Protein AF-A0A090X6S9-F1 (afdb_monomer_lite)

Sequence (145 aa):
MGRFSGSSILGMQGYHILNLGNFFIAGSLLASLKFEKYKSKSLLFILILILILALYFDFYDVIKHLIFSMFIIVLGYTPIKGIKDFGKIGDLSYGIYIYSFFIQQLLMWFFKLNTINLAVYSLVISVVLAYLSWHLVEKRALRYK

Foldseek 3Di:
DPDQQQDDDPNDGSVVVVLVVLLVVLLVVCVVVVVLVVQDPVLLVVLVVVCVVCVVVVNCSVCVSNSVSSNCSSVVSDCDPPVNCVCVLDPLVVQLVVQLVVQLVVCCVPPVDDPVCSVVVSVVVSSVRSSCCGVPPVVVVVVVD

Secondary structure (DSSP, 8-state):
--SSSS-EETTEEHHHHHHHHHHHHHHHHHHHTTGGGG--HHHHHHHHHHHHHHHHTT-HHHHHHHHHHHHHHHHHTS--TTTTTGGGS--HHHHHHHHHHHHHHHHHHHH---HHHHHHHHHHHHHHHHHHHIIIIIHHHGGG-

Radius of gyration: 19.24 Å; chains: 1; bounding box: 51×39×41 Å

pLDDT: mean 90.42, std 10.41, range [49.34, 98.0]

Structure (mmCIF, N/CA/C/O backbone):
data_AF-A0A090X6S9-F1
#
_entry.id   AF-A0A090X6S9-F1
#
loop_
_atom_site.group_PDB
_atom_site.id
_atom_site.type_symbol
_atom_site.label_atom_id
_atom_site.label_alt_id
_atom_site.label_comp_id
_atom_site.label_asym_id
_atom_site.label_entity_id
_atom_site.label_seq_id
_atom_site.pdbx_PDB_ins_code
_atom_site.Cartn_x
_atom_site.Cartn_y
_atom_site.Cartn_z
_atom_site.occupancy
_atom_site.B_iso_or_equiv
_atom_site.auth_seq_id
_atom_site.auth_comp_id
_atom_site.auth_asym_id
_atom_site.auth_atom_id
_atom_site.pdbx_PDB_model_num
ATOM 1 N N . MET A 1 1 ? 28.816 -9.731 -4.810 1.00 49.34 1 MET A N 1
ATOM 2 C CA . MET A 1 1 ? 27.346 -9.924 -4.740 1.00 49.34 1 MET A CA 1
ATOM 3 C C . MET A 1 1 ? 26.879 -11.027 -5.719 1.00 49.34 1 MET A C 1
ATOM 5 O O . MET A 1 1 ? 25.968 -10.802 -6.495 1.00 49.34 1 MET A O 1
ATOM 9 N N . GLY A 1 2 ? 27.508 -12.220 -5.735 1.00 52.53 2 GLY A N 1
ATOM 10 C CA . GLY A 1 2 ? 27.442 -13.108 -6.921 1.00 52.53 2 GLY A CA 1
ATOM 11 C C . GLY A 1 2 ? 27.138 -14.602 -6.730 1.00 52.53 2 GLY A C 1
ATOM 12 O O . GLY A 1 2 ? 27.078 -15.299 -7.731 1.00 52.53 2 GLY A O 1
ATOM 13 N N . ARG A 1 3 ? 26.947 -15.135 -5.509 1.00 57.56 3 ARG A N 1
ATOM 14 C CA . ARG A 1 3 ? 26.804 -16.604 -5.321 1.00 57.56 3 ARG A CA 1
ATOM 15 C C . ARG A 1 3 ? 25.376 -17.133 -5.131 1.00 57.56 3 ARG A C 1
ATOM 17 O O . ARG A 1 3 ? 25.154 -18.297 -5.423 1.00 57.56 3 ARG A O 1
ATOM 24 N N . PHE A 1 4 ? 24.413 -16.302 -4.720 1.00 54.53 4 PHE A N 1
ATOM 25 C CA . PHE A 1 4 ? 23.021 -16.736 -4.465 1.00 54.53 4 PHE A CA 1
ATOM 26 C C . PHE A 1 4 ? 21.961 -16.026 -5.325 1.00 54.53 4 PHE A C 1
ATOM 28 O O . PHE A 1 4 ? 20.783 -16.357 -5.255 1.00 54.53 4 PHE A O 1
ATOM 35 N N . SER A 1 5 ? 22.355 -15.054 -6.156 1.00 54.97 5 SER A N 1
ATOM 36 C CA . SER A 1 5 ? 21.403 -14.308 -6.999 1.00 54.97 5 SER A CA 1
ATOM 37 C C . SER A 1 5 ? 20.815 -15.175 -8.124 1.00 54.97 5 SER A C 1
ATOM 39 O O . SER A 1 5 ? 19.645 -15.039 -8.466 1.00 54.97 5 SER A O 1
ATOM 41 N N . GLY A 1 6 ? 21.612 -16.110 -8.660 1.00 58.38 6 GLY A N 1
ATOM 42 C CA . GLY A 1 6 ? 21.223 -16.970 -9.783 1.00 58.38 6 GLY A CA 1
ATOM 43 C C . GLY A 1 6 ? 20.530 -18.284 -9.406 1.00 58.38 6 GLY A C 1
ATOM 44 O O . GLY A 1 6 ? 20.085 -18.998 -10.298 1.00 58.38 6 GLY A O 1
ATOM 45 N N . SER A 1 7 ? 20.428 -18.637 -8.120 1.00 68.44 7 SER A N 1
ATOM 46 C CA . SER A 1 7 ? 19.725 -19.858 -7.706 1.00 68.44 7 SER A CA 1
ATOM 47 C C . SER A 1 7 ? 18.214 -19.629 -7.722 1.00 68.44 7 SER A C 1
ATOM 49 O O . SER A 1 7 ? 17.724 -18.747 -7.013 1.00 68.44 7 SER A O 1
ATOM 51 N N . SER A 1 8 ? 17.470 -20.410 -8.510 1.00 70.25 8 SER A N 1
ATOM 52 C CA . SER A 1 8 ? 16.005 -20.395 -8.491 1.00 70.25 8 SER A CA 1
ATOM 53 C C . SER A 1 8 ? 15.476 -21.333 -7.412 1.00 70.25 8 SER A C 1
ATOM 55 O O . SER A 1 8 ? 15.807 -22.518 -7.407 1.00 70.25 8 SER A O 1
ATOM 57 N N . ILE A 1 9 ? 14.614 -20.827 -6.540 1.00 72.00 9 ILE A N 1
ATOM 58 C CA . ILE A 1 9 ? 13.871 -21.629 -5.568 1.00 72.00 9 ILE A CA 1
ATOM 59 C C . ILE A 1 9 ? 12.395 -21.463 -5.921 1.00 72.00 9 ILE A C 1
ATOM 61 O O . ILE A 1 9 ? 11.909 -20.338 -6.002 1.00 72.00 9 ILE A O 1
ATOM 65 N N . LEU A 1 10 ? 11.687 -22.571 -6.174 1.00 71.50 10 LEU A N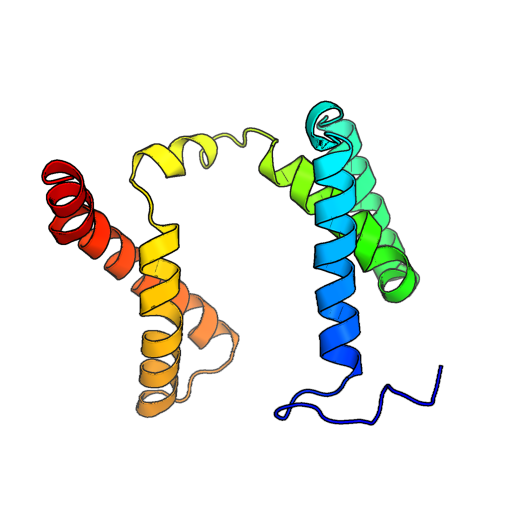 1
ATOM 66 C CA . LEU A 1 10 ? 10.251 -22.567 -6.508 1.00 71.50 10 LEU A CA 1
ATOM 67 C C . LEU A 1 10 ? 9.886 -21.659 -7.707 1.00 71.50 10 LEU A C 1
ATOM 69 O O . LEU A 1 10 ? 8.827 -21.043 -7.730 1.00 71.50 10 LEU A O 1
ATOM 73 N N . GLY A 1 11 ? 10.780 -21.536 -8.695 1.00 72.50 11 GLY A N 1
ATOM 74 C CA . GLY A 1 11 ? 10.574 -20.681 -9.873 1.00 72.50 11 GLY A CA 1
ATOM 75 C C . GLY A 1 11 ? 10.830 -19.184 -9.648 1.00 72.50 11 GLY A C 1
ATOM 76 O O . GLY A 1 11 ? 10.803 -18.418 -10.607 1.00 72.50 11 GLY A O 1
ATOM 77 N N . MET A 1 12 ? 11.145 -18.755 -8.420 1.00 73.12 12 MET A N 1
ATOM 78 C CA . MET A 1 12 ? 11.592 -17.393 -8.121 1.00 73.12 12 MET A CA 1
ATOM 79 C C . MET A 1 12 ? 13.117 -17.334 -8.034 1.00 73.12 12 MET A C 1
ATOM 81 O O . MET A 1 12 ? 13.754 -18.187 -7.416 1.00 73.12 12 MET A O 1
ATOM 85 N N . GLN A 1 13 ? 13.721 -16.297 -8.617 1.00 81.25 13 GLN A N 1
ATOM 86 C CA . GLN A 1 13 ? 15.145 -16.030 -8.413 1.00 81.25 13 GLN A CA 1
ATOM 87 C C . GLN A 1 13 ? 15.405 -15.702 -6.938 1.00 81.25 13 GLN A C 1
ATOM 89 O O . GLN A 1 13 ? 14.652 -14.934 -6.331 1.00 81.25 13 GLN A O 1
ATOM 94 N N . GLY A 1 14 ? 16.491 -16.235 -6.371 1.00 80.50 14 GLY A N 1
ATOM 95 C CA . GLY A 1 14 ? 16.891 -15.981 -4.983 1.00 80.50 14 GLY A CA 1
ATOM 96 C C . GLY A 1 14 ? 17.001 -14.488 -4.659 1.00 80.50 14 GLY A C 1
ATOM 97 O O . GLY A 1 14 ? 16.657 -14.066 -3.556 1.00 80.50 14 GLY A O 1
ATOM 98 N N . TYR A 1 15 ? 17.358 -13.667 -5.652 1.00 82.75 15 TYR A N 1
ATOM 99 C CA . TYR A 1 15 ? 17.316 -12.209 -5.547 1.00 82.75 15 TYR A C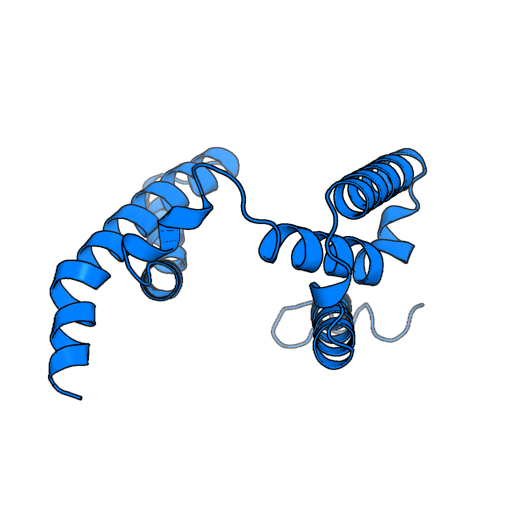A 1
ATOM 100 C C . TYR A 1 15 ? 15.942 -11.667 -5.123 1.00 82.75 15 TYR A C 1
ATOM 102 O O . TYR A 1 15 ? 15.875 -10.826 -4.231 1.00 82.75 15 TYR A O 1
ATOM 110 N N . HIS A 1 16 ? 14.839 -12.150 -5.704 1.00 85.12 16 HIS A N 1
ATOM 111 C CA . HIS A 1 16 ? 13.497 -11.667 -5.363 1.00 85.12 16 HIS A CA 1
ATOM 112 C C . HIS A 1 16 ? 13.112 -12.015 -3.928 1.00 85.12 16 HIS A C 1
ATOM 114 O O . HIS A 1 16 ? 12.549 -11.175 -3.230 1.00 85.12 16 HIS A O 1
ATOM 120 N N . ILE A 1 17 ? 13.456 -13.225 -3.480 1.00 85.75 17 ILE A N 1
ATOM 121 C CA . ILE A 1 17 ? 13.194 -13.679 -2.111 1.00 85.75 17 ILE A CA 1
ATOM 122 C C . ILE A 1 17 ? 13.948 -12.793 -1.119 1.00 85.75 17 ILE A C 1
ATOM 124 O O . ILE A 1 17 ? 13.350 -12.288 -0.173 1.00 85.75 17 ILE A O 1
ATOM 128 N N . LEU A 1 18 ? 15.238 -12.547 -1.362 1.00 88.56 18 LEU A N 1
ATOM 129 C CA . LEU A 1 18 ? 16.052 -11.680 -0.508 1.00 88.56 18 LEU A CA 1
ATOM 130 C C . LEU A 1 18 ? 15.552 -10.233 -0.530 1.00 88.56 18 LEU A C 1
ATOM 132 O O . LEU A 1 18 ? 15.435 -9.598 0.514 1.00 88.56 18 LEU A O 1
ATOM 136 N N . ASN A 1 19 ? 15.208 -9.715 -1.708 1.00 90.56 19 ASN A N 1
ATOM 137 C CA . ASN A 1 19 ? 14.731 -8.348 -1.862 1.00 90.56 19 ASN A CA 1
ATOM 138 C C . ASN A 1 19 ? 13.408 -8.118 -1.110 1.00 90.56 19 ASN A C 1
ATOM 140 O O . ASN A 1 19 ? 13.300 -7.154 -0.357 1.00 90.56 19 ASN A O 1
ATOM 144 N N . LEU A 1 20 ? 12.422 -9.006 -1.277 1.00 90.94 20 LEU A N 1
ATOM 145 C CA . LEU A 1 20 ? 11.130 -8.922 -0.585 1.00 90.94 20 LEU A CA 1
ATOM 146 C C . LEU A 1 20 ? 11.260 -9.231 0.913 1.00 90.94 20 LEU A C 1
ATOM 148 O O . LEU A 1 20 ? 10.683 -8.526 1.740 1.00 90.94 20 LEU A O 1
ATOM 152 N N . GLY A 1 21 ? 12.065 -10.234 1.270 1.00 93.44 21 GLY A N 1
ATOM 153 C CA . GLY A 1 21 ? 12.352 -10.592 2.658 1.00 93.44 21 GLY A CA 1
ATOM 154 C C . GLY A 1 21 ? 12.977 -9.440 3.444 1.00 93.44 21 GLY A C 1
ATOM 155 O O . GLY A 1 21 ? 12.596 -9.202 4.587 1.00 93.44 21 GLY A O 1
ATOM 156 N N . ASN A 1 22 ? 13.857 -8.652 2.822 1.00 94.75 22 ASN A N 1
ATOM 157 C CA . ASN A 1 22 ? 14.459 -7.483 3.461 1.00 94.75 22 ASN A CA 1
ATOM 158 C C . ASN A 1 22 ? 13.435 -6.388 3.806 1.00 94.75 22 ASN A C 1
ATOM 160 O O . ASN A 1 22 ? 13.570 -5.758 4.854 1.00 94.75 22 ASN A O 1
ATOM 164 N N . PHE A 1 23 ? 12.400 -6.172 2.982 1.00 95.62 23 PHE A N 1
ATOM 165 C CA . PHE A 1 23 ? 11.305 -5.257 3.344 1.00 95.62 23 PHE A CA 1
ATOM 166 C C . PHE A 1 23 ? 10.538 -5.762 4.567 1.00 95.62 23 PHE A C 1
ATOM 168 O O . PHE A 1 23 ? 10.259 -4.986 5.479 1.00 95.62 23 PHE A O 1
ATOM 175 N N . PHE A 1 24 ? 10.239 -7.064 4.612 1.00 94.75 24 PHE A N 1
ATOM 176 C CA . PHE A 1 24 ? 9.571 -7.673 5.761 1.00 94.75 24 PHE A CA 1
ATOM 177 C C . PHE A 1 24 ? 10.409 -7.522 7.036 1.00 94.75 24 PHE A C 1
ATOM 179 O O . PHE A 1 24 ? 9.908 -7.000 8.025 1.00 94.75 24 PHE A O 1
ATOM 186 N N . ILE A 1 25 ? 11.696 -7.885 6.997 1.00 96.69 25 ILE A N 1
ATOM 187 C CA . ILE A 1 25 ? 12.605 -7.785 8.151 1.00 96.69 25 ILE A CA 1
ATOM 188 C C . ILE A 1 25 ? 12.722 -6.336 8.638 1.00 96.69 25 ILE A C 1
ATOM 190 O O . ILE A 1 25 ? 12.598 -6.084 9.837 1.00 96.69 25 ILE A O 1
ATOM 194 N N . ALA A 1 26 ? 12.922 -5.375 7.729 1.00 97.12 26 ALA A N 1
ATOM 195 C CA . ALA A 1 26 ? 12.995 -3.959 8.084 1.00 97.12 26 ALA A CA 1
ATOM 196 C C . ALA A 1 26 ? 11.689 -3.475 8.734 1.00 97.12 26 ALA A C 1
ATOM 198 O O . ALA A 1 26 ? 11.722 -2.827 9.780 1.00 97.12 26 ALA A O 1
ATOM 199 N N . GLY A 1 27 ? 10.537 -3.834 8.162 1.00 96.56 27 GLY A N 1
ATOM 200 C CA . GLY A 1 27 ? 9.225 -3.528 8.728 1.00 96.56 27 GLY A CA 1
ATOM 201 C C . GLY A 1 27 ? 9.009 -4.149 10.111 1.00 96.56 27 GLY A C 1
ATOM 202 O O . GLY A 1 27 ? 8.600 -3.448 11.035 1.00 96.56 27 GLY A O 1
ATOM 203 N N . SER A 1 28 ? 9.330 -5.434 10.288 1.00 96.12 28 SER A N 1
ATOM 204 C CA . SER A 1 28 ? 9.226 -6.141 11.571 1.00 96.12 28 SER A CA 1
ATOM 205 C C . SER A 1 28 ? 10.117 -5.521 12.645 1.00 96.12 28 SER A C 1
ATOM 207 O O . SER A 1 28 ? 9.672 -5.346 13.778 1.00 96.12 28 SER A O 1
ATOM 209 N N . LEU A 1 29 ? 11.348 -5.136 12.294 1.00 97.50 29 LEU A N 1
ATOM 210 C CA . LEU A 1 29 ? 12.255 -4.440 13.203 1.00 97.50 29 LEU A CA 1
ATOM 211 C C . LEU A 1 29 ? 11.671 -3.089 13.636 1.00 97.50 29 LEU A C 1
ATOM 213 O O . LEU A 1 29 ? 11.586 -2.808 14.830 1.00 97.50 29 LEU A O 1
ATOM 217 N N . LEU A 1 30 ? 11.217 -2.270 12.682 1.00 97.50 30 LEU A N 1
ATOM 218 C CA . LEU A 1 30 ? 10.613 -0.964 12.965 1.00 97.50 30 LEU A CA 1
ATOM 219 C C . LEU A 1 30 ? 9.352 -1.087 13.833 1.00 97.50 30 LEU A C 1
ATOM 221 O O . LEU A 1 30 ? 9.174 -0.305 14.767 1.00 97.50 30 LEU A O 1
ATOM 225 N N . ALA A 1 31 ? 8.510 -2.088 13.570 1.00 95.06 31 ALA A N 1
ATOM 226 C CA . ALA A 1 31 ? 7.332 -2.382 14.379 1.00 95.06 31 ALA A CA 1
ATOM 227 C C . ALA A 1 31 ? 7.710 -2.835 15.801 1.00 95.06 31 ALA A C 1
ATOM 229 O O . ALA A 1 31 ? 7.123 -2.369 16.776 1.00 95.06 31 ALA A O 1
ATOM 230 N N . SER A 1 32 ? 8.737 -3.680 15.951 1.00 96.94 32 SER A N 1
ATOM 231 C CA . SER A 1 32 ? 9.248 -4.093 17.267 1.00 96.94 32 SER A CA 1
ATOM 232 C C . SER A 1 32 ? 9.790 -2.911 18.076 1.00 96.94 32 SER A C 1
ATOM 234 O O . SER A 1 32 ? 9.667 -2.888 19.300 1.00 96.94 32 SER A O 1
ATOM 236 N N . LEU A 1 33 ? 10.368 -1.915 17.400 1.00 97.06 33 LEU A N 1
ATOM 237 C CA . LEU A 1 33 ? 10.849 -0.670 18.005 1.00 97.06 33 LEU A CA 1
ATOM 238 C C . LEU A 1 33 ? 9.733 0.357 18.252 1.00 97.06 33 LEU A C 1
ATOM 240 O O . LEU A 1 33 ? 10.001 1.441 18.771 1.00 97.06 33 LEU A O 1
ATOM 244 N N . LYS A 1 34 ? 8.481 0.029 17.913 1.00 95.94 34 LYS A N 1
ATOM 245 C CA . LYS A 1 34 ? 7.324 0.927 18.009 1.00 95.94 34 LYS A CA 1
ATOM 246 C C . LYS A 1 34 ? 7.540 2.240 17.246 1.00 95.94 34 LYS A C 1
ATOM 248 O O . LYS A 1 34 ? 7.211 3.326 17.739 1.00 95.94 34 LYS A O 1
ATOM 253 N N . PHE A 1 35 ? 8.143 2.155 16.056 1.00 95.69 35 PHE A N 1
ATOM 254 C CA . PHE A 1 35 ? 8.479 3.314 15.223 1.00 95.69 35 PHE A CA 1
ATOM 255 C C . PHE A 1 35 ? 7.249 4.165 14.865 1.00 95.69 35 PHE A C 1
ATOM 257 O O . PHE A 1 35 ? 7.354 5.379 14.691 1.00 95.69 35 PHE A O 1
ATOM 264 N N . GLU A 1 36 ? 6.054 3.571 14.866 1.00 92.56 36 GLU A N 1
ATOM 265 C CA . GLU A 1 36 ? 4.776 4.266 14.719 1.00 92.56 36 GLU A CA 1
ATOM 266 C C . GLU A 1 36 ? 4.513 5.324 15.798 1.00 92.56 36 GLU A C 1
ATOM 268 O O . GLU A 1 36 ? 3.559 6.087 15.691 1.00 92.56 36 GLU A O 1
ATOM 273 N N . LYS A 1 37 ? 5.317 5.426 16.858 1.00 93.94 37 LYS A N 1
ATOM 274 C CA . LYS A 1 37 ? 5.229 6.543 17.808 1.00 93.94 37 LYS A CA 1
ATOM 275 C C . LYS A 1 37 ? 5.772 7.850 17.237 1.00 93.94 37 LYS A C 1
ATOM 277 O O . LYS A 1 37 ? 5.267 8.907 17.599 1.00 93.94 37 LYS A O 1
ATOM 282 N N . TYR A 1 38 ? 6.723 7.780 16.310 1.00 93.06 38 TYR A N 1
ATOM 283 C CA . TYR A 1 38 ? 7.405 8.941 15.736 1.00 93.06 38 TYR A CA 1
ATOM 284 C C . TYR A 1 38 ? 6.705 9.515 14.494 1.00 93.06 38 TYR A C 1
ATOM 286 O O . TYR A 1 38 ? 7.264 10.390 13.828 1.00 93.06 38 TYR A O 1
ATOM 294 N N . LYS A 1 39 ? 5.484 9.057 14.157 1.00 92.94 39 LYS A N 1
ATOM 295 C CA . LYS A 1 39 ? 4.769 9.593 12.987 1.00 92.94 39 LYS A CA 1
ATOM 296 C C . LYS A 1 39 ? 4.565 11.101 13.111 1.00 92.94 39 LYS A C 1
ATOM 298 O O . LYS A 1 39 ? 4.071 11.608 14.116 1.00 92.94 39 LYS A O 1
ATOM 303 N N . SER A 1 40 ? 4.907 11.815 12.048 1.00 94.00 40 SER A N 1
ATOM 304 C CA . SER A 1 40 ? 4.595 13.228 11.872 1.00 94.00 40 SER A CA 1
ATOM 305 C C . SER A 1 40 ? 4.470 13.534 10.383 1.00 94.00 40 SER A C 1
ATOM 307 O O . SER A 1 40 ? 5.069 12.854 9.547 1.00 94.00 40 SER A O 1
ATOM 309 N N . LYS A 1 41 ? 3.700 14.573 10.034 1.00 92.50 41 LYS A N 1
ATOM 310 C CA . LYS A 1 41 ? 3.584 15.022 8.636 1.00 92.50 41 LYS A CA 1
ATOM 311 C 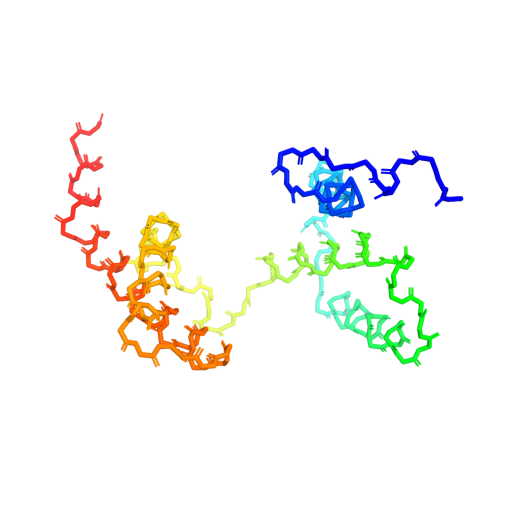C . LYS A 1 41 ? 4.935 15.468 8.072 1.00 92.50 41 LYS A C 1
ATOM 313 O O . LYS A 1 41 ? 5.213 15.210 6.907 1.00 92.50 41 LYS A O 1
ATOM 318 N N . SER A 1 42 ? 5.777 16.080 8.907 1.00 95.00 42 SER A N 1
ATOM 319 C CA . SER A 1 42 ? 7.137 16.478 8.538 1.00 95.00 42 SER A CA 1
ATOM 320 C C . SER A 1 42 ? 8.004 15.264 8.216 1.00 95.00 42 SER A C 1
ATOM 322 O O . SER A 1 42 ? 8.645 15.246 7.173 1.00 95.00 42 SER A O 1
ATOM 324 N N . LEU A 1 43 ? 7.970 14.218 9.053 1.00 95.94 43 LEU A N 1
ATOM 325 C CA . LEU A 1 43 ? 8.688 12.971 8.782 1.00 95.94 43 LEU A CA 1
ATOM 326 C C . LEU A 1 43 ? 8.197 12.310 7.489 1.00 95.94 43 LEU A C 1
ATOM 328 O O . LEU A 1 43 ? 9.016 11.891 6.680 1.00 95.94 43 LEU A O 1
ATOM 332 N N . LEU A 1 44 ? 6.880 12.263 7.261 1.00 95.25 44 LEU A N 1
ATOM 333 C CA . LEU A 1 44 ? 6.315 11.729 6.019 1.00 95.25 44 LEU A CA 1
ATOM 334 C C . LEU A 1 44 ? 6.836 12.492 4.791 1.00 95.25 44 LEU A C 1
ATOM 336 O O . LEU A 1 44 ? 7.264 11.870 3.824 1.00 95.25 44 LEU A O 1
ATOM 340 N N . PHE A 1 45 ? 6.846 13.827 4.846 1.00 96.44 45 PHE A N 1
ATOM 341 C CA . PHE A 1 45 ? 7.367 14.669 3.769 1.00 96.44 45 PHE A CA 1
ATOM 342 C C . PHE A 1 45 ? 8.868 14.457 3.535 1.00 96.44 45 PHE A C 1
ATOM 344 O O . PHE A 1 45 ? 9.291 14.308 2.392 1.00 96.44 45 PHE A O 1
ATOM 351 N N . ILE A 1 46 ? 9.665 14.377 4.605 1.00 97.56 46 ILE A N 1
ATOM 352 C CA . ILE A 1 46 ? 11.106 14.098 4.525 1.00 97.56 46 ILE A CA 1
ATOM 353 C C . ILE A 1 46 ? 11.353 12.736 3.870 1.00 97.56 46 ILE A C 1
ATOM 355 O O . ILE A 1 46 ? 12.180 12.636 2.970 1.00 97.56 46 ILE A O 1
ATOM 359 N N . LEU A 1 47 ? 10.617 11.696 4.270 1.00 97.38 47 LEU A N 1
ATOM 360 C CA . LEU A 1 47 ? 10.749 10.360 3.686 1.00 97.38 47 LEU A CA 1
ATOM 361 C C . LEU A 1 47 ? 10.384 10.353 2.196 1.00 97.38 47 LEU A C 1
ATOM 363 O O . LEU A 1 47 ? 11.104 9.751 1.404 1.00 97.38 47 LEU A O 1
ATOM 367 N N . ILE A 1 48 ? 9.323 11.063 1.796 1.00 97.19 48 ILE A N 1
ATOM 368 C CA . ILE A 1 48 ? 8.963 11.239 0.379 1.00 97.19 48 ILE A CA 1
ATOM 369 C C . ILE A 1 48 ? 10.094 11.938 -0.383 1.00 97.19 48 ILE A C 1
ATOM 371 O O . ILE A 1 48 ? 10.486 11.470 -1.449 1.00 97.19 48 ILE A O 1
ATOM 375 N N . LEU A 1 49 ? 10.646 13.023 0.165 1.00 97.75 49 LEU A N 1
ATOM 376 C CA . LEU A 1 49 ? 11.739 13.759 -0.466 1.00 97.75 49 LEU A CA 1
ATOM 377 C C . LEU A 1 49 ? 12.984 12.878 -0.638 1.00 97.75 49 LEU A C 1
ATOM 379 O O . LEU A 1 49 ? 13.559 12.850 -1.721 1.00 97.75 49 LEU A O 1
ATOM 383 N N . ILE A 1 50 ? 13.364 12.116 0.392 1.00 97.69 50 ILE A N 1
ATOM 384 C CA . ILE A 1 50 ? 14.486 11.167 0.324 1.00 97.69 50 ILE A CA 1
ATOM 385 C C . ILE A 1 50 ? 14.241 10.121 -0.768 1.00 97.69 50 ILE A C 1
ATOM 387 O O . ILE A 1 50 ? 15.150 9.840 -1.541 1.00 97.69 50 ILE A O 1
ATOM 391 N N . LEU A 1 51 ? 13.028 9.565 -0.866 1.00 97.44 51 LEU A N 1
ATOM 392 C CA . LEU A 1 51 ? 12.691 8.584 -1.903 1.00 97.44 51 LEU A CA 1
ATOM 393 C C . LEU A 1 51 ? 12.783 9.182 -3.314 1.00 97.44 51 LEU A C 1
ATOM 395 O O . LEU A 1 51 ? 13.344 8.544 -4.200 1.00 97.44 51 LEU A O 1
ATOM 399 N N . ILE A 1 52 ? 12.285 10.405 -3.519 1.00 97.56 52 ILE A N 1
ATOM 400 C CA . ILE A 1 52 ? 12.369 11.104 -4.812 1.00 97.56 52 ILE A CA 1
ATOM 401 C C . ILE A 1 52 ? 13.828 11.378 -5.185 1.00 97.56 52 ILE A C 1
ATOM 403 O O . ILE A 1 52 ? 14.239 11.081 -6.304 1.00 97.56 52 ILE A O 1
ATOM 407 N N . LEU A 1 53 ? 14.627 11.902 -4.250 1.00 97.69 53 LEU A N 1
ATOM 408 C CA . LEU A 1 53 ? 16.048 12.163 -4.482 1.00 97.69 53 LEU A CA 1
ATOM 409 C C . LEU A 1 53 ? 16.815 10.867 -4.757 1.00 97.69 53 LEU A C 1
ATOM 411 O O . LEU A 1 53 ? 17.657 10.832 -5.646 1.00 97.69 53 LEU A O 1
ATOM 415 N N . ALA A 1 54 ? 16.500 9.784 -4.050 1.00 97.12 54 ALA A N 1
ATOM 416 C CA . ALA A 1 54 ? 17.142 8.496 -4.273 1.00 97.12 54 ALA A CA 1
ATOM 417 C C . ALA A 1 54 ? 16.809 7.895 -5.641 1.00 97.12 54 ALA A C 1
ATOM 419 O O . ALA A 1 54 ? 17.673 7.259 -6.235 1.00 97.12 54 ALA A O 1
ATOM 420 N N . LEU A 1 55 ? 15.593 8.103 -6.151 1.00 96.75 55 LEU A N 1
ATOM 421 C CA . LEU A 1 55 ? 15.241 7.734 -7.524 1.00 96.75 55 LEU A CA 1
ATOM 422 C C . LEU A 1 55 ? 15.978 8.611 -8.543 1.00 96.75 55 LEU A C 1
ATOM 424 O O . LEU A 1 55 ? 16.476 8.096 -9.535 1.00 96.75 55 LEU A O 1
ATOM 428 N N . TYR A 1 56 ? 16.084 9.917 -8.288 1.00 97.19 56 TYR A N 1
ATOM 429 C CA . TYR A 1 56 ? 16.765 10.855 -9.184 1.00 97.19 56 TYR A CA 1
ATOM 430 C C . TYR A 1 56 ? 18.277 10.595 -9.291 1.00 97.19 56 TYR A C 1
ATOM 432 O O . TYR A 1 56 ? 18.839 10.682 -10.378 1.00 97.19 56 TYR A O 1
ATOM 440 N N . PHE A 1 57 ? 18.933 10.264 -8.175 1.00 96.94 57 PHE A N 1
ATOM 441 C CA . PHE A 1 57 ? 20.374 9.990 -8.117 1.00 96.94 57 PHE A CA 1
ATOM 442 C C . PHE A 1 57 ? 20.739 8.500 -8.258 1.00 96.94 57 PHE A C 1
ATOM 444 O O . PHE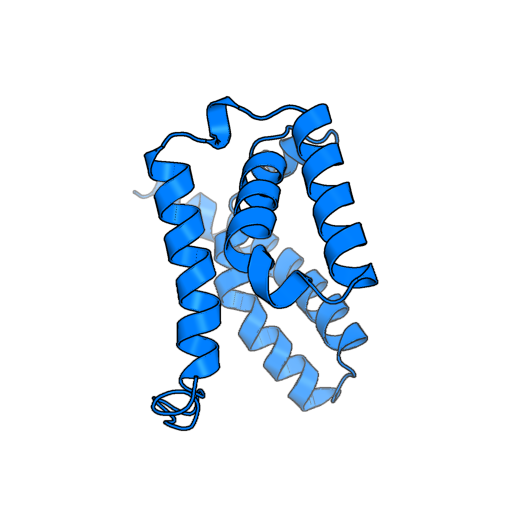 A 1 57 ? 21.902 8.156 -8.077 1.00 96.94 57 PHE A O 1
ATOM 451 N N . ASP A 1 58 ? 19.775 7.620 -8.548 1.00 95.12 58 ASP A N 1
ATOM 452 C CA . ASP A 1 58 ? 19.979 6.167 -8.696 1.00 95.12 58 ASP A CA 1
ATOM 453 C C . ASP A 1 58 ? 20.529 5.454 -7.432 1.00 95.12 58 ASP A C 1
ATOM 455 O O . ASP A 1 58 ? 21.234 4.450 -7.483 1.00 95.12 58 ASP A O 1
ATOM 459 N N . PHE A 1 59 ? 20.178 5.967 -6.247 1.00 94.19 59 PHE A N 1
ATOM 460 C CA . PHE A 1 59 ? 20.506 5.374 -4.938 1.00 94.19 59 PHE A CA 1
ATOM 461 C C . PHE A 1 59 ? 19.355 4.562 -4.325 1.00 94.19 59 PHE A C 1
ATOM 463 O O . PHE A 1 59 ? 19.502 3.993 -3.238 1.00 94.19 59 PHE A O 1
ATOM 470 N N . TYR A 1 60 ? 18.197 4.499 -4.991 1.00 94.81 60 TYR A N 1
ATOM 471 C CA . TYR A 1 60 ? 16.987 3.864 -4.462 1.00 94.81 60 TYR 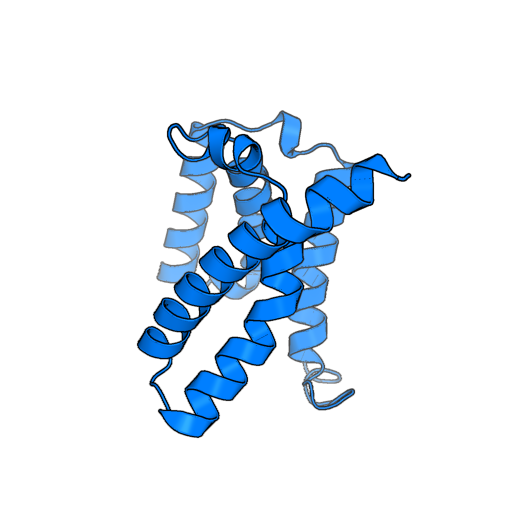A CA 1
ATOM 472 C C . TYR A 1 60 ? 17.217 2.409 -4.041 1.00 94.81 60 TYR A C 1
ATOM 474 O O . TYR A 1 60 ? 16.813 2.020 -2.945 1.00 94.81 60 TYR A O 1
ATOM 482 N N . ASP A 1 61 ? 17.920 1.618 -4.852 1.00 92.31 61 ASP A N 1
ATOM 483 C CA . ASP A 1 61 ? 18.126 0.192 -4.585 1.00 92.31 61 ASP A CA 1
ATOM 484 C C . ASP A 1 61 ? 18.868 -0.106 -3.280 1.00 92.31 61 ASP A C 1
ATOM 486 O O . ASP A 1 61 ? 18.640 -1.160 -2.681 1.00 92.31 61 ASP A O 1
ATOM 490 N N . VAL A 1 62 ? 19.700 0.829 -2.818 1.00 93.25 62 VAL A N 1
ATOM 491 C CA . VAL A 1 62 ? 20.479 0.702 -1.582 1.00 93.25 62 VAL A CA 1
ATOM 492 C C . VAL A 1 62 ? 19.629 1.025 -0.356 1.00 93.25 62 VAL A C 1
ATOM 494 O O . VAL A 1 62 ? 19.737 0.359 0.672 1.00 93.25 62 VAL A O 1
ATOM 497 N N . ILE A 1 63 ? 18.776 2.048 -0.448 1.00 95.19 63 ILE A N 1
ATOM 498 C CA . ILE A 1 63 ? 18.061 2.589 0.716 1.00 95.19 63 ILE A CA 1
ATOM 499 C C . ILE A 1 63 ? 16.610 2.104 0.825 1.00 95.19 63 ILE A C 1
ATOM 501 O O . ILE A 1 63 ? 15.988 2.272 1.880 1.00 95.19 63 ILE A O 1
ATOM 505 N N . LYS A 1 64 ? 16.055 1.519 -0.249 1.00 95.06 64 LYS A N 1
ATOM 506 C CA . LYS A 1 64 ? 14.623 1.203 -0.365 1.00 95.06 64 LYS A CA 1
ATOM 507 C C . LYS A 1 64 ? 14.120 0.360 0.793 1.00 95.06 64 LYS A C 1
ATOM 509 O O . LYS A 1 64 ? 13.088 0.700 1.356 1.00 95.06 64 LYS A O 1
ATOM 514 N N . HIS A 1 65 ? 14.842 -0.682 1.205 1.00 96.25 65 HIS A N 1
ATOM 515 C CA . HIS A 1 65 ? 14.353 -1.605 2.235 1.00 96.25 65 HIS A CA 1
ATOM 516 C C . HIS A 1 65 ? 14.061 -0.905 3.557 1.00 96.25 65 HIS A C 1
ATOM 518 O O . HIS A 1 65 ? 13.057 -1.214 4.191 1.00 96.25 65 HIS A O 1
ATOM 524 N N . LEU A 1 66 ? 14.883 0.070 3.953 1.00 96.31 66 LEU A N 1
ATOM 525 C CA . LEU A 1 66 ? 14.689 0.803 5.201 1.00 96.31 66 LEU A CA 1
ATOM 526 C C . LEU A 1 66 ? 13.746 1.996 5.018 1.00 96.31 66 LEU A C 1
ATOM 528 O O . LEU A 1 66 ? 12.740 2.103 5.719 1.00 96.31 66 LEU A O 1
ATOM 532 N N . ILE A 1 67 ? 14.050 2.880 4.065 1.00 97.12 67 ILE A N 1
ATOM 533 C CA . ILE A 1 67 ? 13.347 4.160 3.915 1.00 97.12 67 ILE A CA 1
ATOM 534 C C . ILE A 1 67 ? 11.917 3.956 3.422 1.00 97.12 67 ILE A C 1
ATOM 536 O O . ILE A 1 67 ? 10.999 4.603 3.925 1.00 97.12 67 ILE A O 1
ATOM 540 N N . PHE A 1 68 ? 11.694 3.019 2.498 1.00 96.75 68 PHE A N 1
ATOM 541 C CA . PHE A 1 68 ? 10.342 2.705 2.046 1.00 96.75 68 PHE A CA 1
ATOM 542 C C . PHE A 1 68 ? 9.521 2.045 3.161 1.00 96.75 68 PHE A C 1
ATOM 544 O O . PHE A 1 68 ? 8.359 2.391 3.344 1.00 96.75 68 PHE A O 1
ATOM 551 N N . SER A 1 69 ? 10.120 1.162 3.968 1.00 96.81 69 SER A N 1
ATOM 552 C CA . SER A 1 69 ? 9.429 0.553 5.116 1.00 96.81 69 SER A CA 1
ATOM 553 C C . SER A 1 69 ? 9.043 1.597 6.169 1.00 96.81 69 SER A C 1
ATOM 555 O O . SER A 1 69 ? 7.906 1.601 6.642 1.00 96.81 69 SER A O 1
ATOM 557 N N . MET A 1 70 ? 9.942 2.538 6.485 1.00 96.94 70 MET A N 1
ATOM 558 C CA . MET A 1 70 ? 9.627 3.686 7.345 1.00 96.94 70 MET A CA 1
ATOM 559 C C . MET A 1 70 ? 8.491 4.527 6.760 1.00 96.94 70 MET A C 1
ATOM 561 O O . MET A 1 70 ? 7.558 4.881 7.480 1.00 96.94 70 MET A O 1
ATOM 565 N N . PHE A 1 71 ? 8.550 4.821 5.459 1.00 97.00 71 PHE A N 1
ATOM 566 C CA . PHE A 1 71 ? 7.518 5.578 4.754 1.00 97.00 71 PHE A CA 1
ATOM 567 C C . PHE A 1 71 ? 6.148 4.904 4.865 1.00 97.00 71 PHE A C 1
ATOM 569 O O . PHE A 1 71 ? 5.191 5.555 5.279 1.00 97.00 71 PHE A O 1
ATOM 576 N N . ILE A 1 72 ? 6.059 3.602 4.577 1.00 95.56 72 ILE A N 1
ATOM 577 C CA . ILE A 1 72 ? 4.805 2.844 4.640 1.00 95.56 72 ILE A CA 1
ATOM 578 C C . ILE A 1 72 ? 4.244 2.799 6.067 1.00 95.56 72 ILE A C 1
ATOM 580 O O . ILE A 1 72 ? 3.043 2.997 6.242 1.00 95.56 72 ILE A O 1
ATOM 584 N N . ILE A 1 73 ? 5.083 2.614 7.094 1.00 95.50 73 ILE A N 1
ATOM 585 C CA . ILE A 1 73 ? 4.632 2.639 8.496 1.00 95.50 73 ILE A CA 1
ATOM 586 C C . ILE A 1 73 ? 4.096 4.028 8.861 1.00 95.50 73 ILE A C 1
ATOM 588 O O . ILE A 1 73 ? 2.977 4.152 9.356 1.00 95.50 73 ILE A O 1
ATOM 592 N N . VAL A 1 74 ? 4.852 5.096 8.593 1.00 95.81 74 VAL A N 1
ATOM 593 C CA . VAL A 1 74 ? 4.416 6.465 8.915 1.00 95.81 74 VAL A CA 1
ATOM 594 C C . VAL A 1 74 ? 3.126 6.810 8.172 1.00 95.81 74 VAL A C 1
ATOM 596 O O . VAL A 1 74 ? 2.212 7.374 8.776 1.00 95.81 74 VAL A O 1
ATOM 599 N N . LEU A 1 75 ? 3.020 6.439 6.895 1.00 94.25 75 LEU A N 1
ATOM 600 C CA . LEU A 1 75 ? 1.824 6.642 6.082 1.00 94.25 75 LEU A CA 1
ATOM 601 C C . LEU A 1 75 ? 0.621 5.880 6.653 1.00 94.25 75 LEU A C 1
ATOM 603 O O . LEU A 1 75 ? -0.433 6.480 6.845 1.00 94.25 75 LEU A O 1
ATOM 607 N N . GLY A 1 76 ? 0.790 4.596 6.980 1.00 91.44 76 GLY A N 1
ATOM 608 C CA . GLY A 1 76 ? -0.277 3.734 7.493 1.00 91.44 76 GLY A CA 1
ATOM 609 C C . GLY A 1 76 ? -0.847 4.190 8.839 1.00 91.44 76 GLY A C 1
ATOM 610 O O . GLY A 1 76 ? -2.046 4.068 9.072 1.00 91.44 76 GLY A O 1
ATOM 611 N N . TYR A 1 77 ? -0.018 4.783 9.703 1.00 91.19 77 TYR A N 1
ATOM 612 C CA . TYR A 1 77 ? -0.456 5.349 10.986 1.00 91.19 77 TYR A CA 1
ATOM 613 C C . TYR A 1 77 ? -0.854 6.833 10.913 1.00 91.19 77 TYR A C 1
ATOM 615 O O . TYR A 1 77 ? -1.248 7.416 11.929 1.00 91.19 77 TYR A O 1
ATOM 623 N N . THR A 1 78 ? -0.764 7.467 9.740 1.00 90.62 78 THR A N 1
ATOM 624 C CA . THR A 1 78 ? -1.210 8.850 9.546 1.00 90.62 78 THR A CA 1
ATOM 625 C C . THR A 1 78 ? -2.695 8.865 9.169 1.00 90.62 78 THR A C 1
ATOM 627 O O . THR A 1 78 ? -3.068 8.337 8.123 1.00 90.62 78 THR A O 1
ATOM 630 N N . PRO A 1 79 ? -3.582 9.498 9.962 1.00 85.19 79 PRO A N 1
ATOM 631 C CA . PRO A 1 79 ? -5.005 9.542 9.642 1.00 85.19 79 PRO A CA 1
ATOM 632 C C . PRO A 1 79 ? -5.267 10.497 8.468 1.00 85.19 79 PRO A C 1
ATOM 634 O O . PRO A 1 79 ? -5.322 11.719 8.632 1.00 85.19 79 PRO A O 1
ATOM 637 N N . ILE A 1 80 ? -5.455 9.939 7.273 1.00 86.38 80 ILE A N 1
ATOM 638 C CA . ILE A 1 80 ? -5.801 10.699 6.067 1.00 86.38 80 ILE A CA 1
ATOM 639 C C . ILE A 1 80 ? -7.321 10.905 6.023 1.00 86.38 80 ILE A C 1
ATOM 641 O O . ILE A 1 80 ? -8.101 9.950 6.088 1.00 86.38 80 ILE A O 1
ATOM 645 N N . LYS A 1 81 ? -7.766 12.167 5.925 1.00 81.88 81 LYS A N 1
ATOM 646 C CA . LYS A 1 81 ? -9.194 12.504 5.775 1.00 81.88 81 LYS A CA 1
ATOM 647 C C . LYS A 1 81 ? -9.755 11.817 4.520 1.00 81.88 81 LYS A C 1
ATOM 649 O O . LYS A 1 81 ? -9.116 11.848 3.477 1.00 81.88 81 LYS A O 1
ATOM 654 N N . GLY A 1 82 ? -10.928 11.193 4.630 1.00 80.12 82 GLY A N 1
ATOM 655 C CA . GLY A 1 82 ? -11.568 10.435 3.544 1.00 80.12 82 GLY A CA 1
ATOM 656 C C . GLY A 1 82 ? -11.197 8.947 3.498 1.00 80.12 82 GLY A C 1
ATOM 657 O O . GLY A 1 82 ? -12.050 8.134 3.171 1.00 80.12 82 GLY A O 1
ATOM 658 N N . ILE A 1 83 ? -9.980 8.569 3.909 1.00 80.50 83 ILE A N 1
ATOM 659 C CA . ILE A 1 83 ? -9.533 7.159 3.946 1.00 80.50 83 ILE A CA 1
ATOM 660 C C . ILE A 1 83 ? -9.659 6.569 5.355 1.00 80.50 83 ILE A C 1
ATOM 662 O O . ILE A 1 83 ? -9.939 5.386 5.510 1.00 80.50 83 ILE A O 1
ATOM 666 N N . LYS A 1 84 ? -9.521 7.392 6.403 1.00 79.62 84 LYS A N 1
ATOM 667 C CA . LYS A 1 84 ? -9.586 6.938 7.806 1.00 79.62 84 LYS A CA 1
ATOM 668 C C . LYS A 1 84 ? -10.867 6.167 8.161 1.00 79.62 84 LYS A C 1
ATOM 670 O O . LYS A 1 84 ? -10.866 5.376 9.095 1.00 79.62 84 LYS A O 1
ATOM 675 N N . ASP A 1 85 ? -11.957 6.430 7.443 1.00 79.44 85 ASP A N 1
ATOM 676 C CA . ASP A 1 85 ? -13.271 5.832 7.680 1.00 79.44 85 ASP A CA 1
ATOM 677 C C . ASP A 1 85 ? -13.512 4.583 6.814 1.00 79.44 85 ASP A C 1
ATOM 679 O O . ASP A 1 85 ? -14.533 3.923 6.977 1.00 79.44 85 ASP A O 1
ATOM 683 N N . PHE A 1 86 ? -12.568 4.214 5.941 1.00 77.75 86 PHE A N 1
ATOM 684 C CA . PHE A 1 86 ? -12.676 3.050 5.057 1.00 77.75 86 PHE A CA 1
ATOM 685 C C . PHE A 1 86 ? -12.894 1.746 5.840 1.00 77.75 86 PHE A C 1
ATOM 687 O O . PHE A 1 86 ? -13.711 0.917 5.452 1.00 77.75 86 PHE A O 1
ATOM 694 N N . GLY A 1 87 ? -12.262 1.610 7.012 1.00 74.94 87 GLY A N 1
ATOM 695 C CA . GLY A 1 87 ? -12.459 0.458 7.900 1.00 74.94 87 GLY A CA 1
ATOM 696 C C . GLY A 1 87 ? -13.870 0.340 8.495 1.00 74.94 87 GLY A C 1
ATOM 697 O O . GLY A 1 87 ? -14.242 -0.730 8.964 1.00 74.94 87 GLY A O 1
ATOM 698 N N . LYS A 1 88 ? -14.697 1.397 8.455 1.00 78.19 88 LYS A N 1
ATOM 699 C CA . LYS A 1 88 ? -16.100 1.332 8.916 1.00 78.19 88 LYS A CA 1
ATOM 700 C C . LYS A 1 88 ? -17.001 0.561 7.952 1.00 78.19 88 LYS A C 1
ATOM 702 O O . LYS A 1 88 ? -18.087 0.142 8.341 1.00 78.19 88 LYS A O 1
ATOM 707 N N . ILE A 1 89 ? -16.561 0.395 6.706 1.00 81.19 89 ILE A N 1
ATOM 708 C CA . ILE A 1 89 ? -17.299 -0.302 5.651 1.00 81.19 89 ILE A CA 1
ATOM 709 C C . ILE A 1 89 ? -17.202 -1.828 5.843 1.00 81.19 89 ILE A C 1
ATOM 711 O O . ILE A 1 89 ? -18.097 -2.561 5.429 1.00 81.19 89 ILE A O 1
ATOM 715 N N . GLY A 1 90 ? -16.160 -2.311 6.528 1.00 84.31 90 GLY A N 1
ATOM 716 C CA . GLY A 1 90 ? -15.927 -3.728 6.796 1.00 84.31 90 GLY A CA 1
ATOM 717 C C . GLY A 1 90 ? -14.472 -4.140 6.628 1.00 84.31 90 GLY A C 1
ATOM 718 O O . GLY A 1 90 ? -13.636 -3.325 6.235 1.00 84.31 90 GLY A O 1
ATOM 719 N N . ASP A 1 91 ? -14.180 -5.418 6.878 1.00 87.50 91 ASP A N 1
ATOM 720 C CA . ASP A 1 91 ? -12.874 -6.000 6.563 1.00 87.50 91 ASP A CA 1
ATOM 721 C C . ASP A 1 91 ? -12.815 -6.444 5.096 1.00 87.50 91 ASP A C 1
ATOM 723 O O . ASP A 1 91 ? -12.912 -7.617 4.745 1.00 87.50 91 ASP A O 1
ATOM 727 N N . LEU A 1 92 ? -12.669 -5.464 4.204 1.00 90.62 92 LEU A N 1
ATOM 728 C CA . LEU A 1 92 ? -12.545 -5.729 2.769 1.00 90.62 92 LEU A CA 1
ATOM 729 C C . LEU A 1 92 ? -11.228 -6.429 2.414 1.00 90.62 92 LEU A C 1
ATOM 731 O O . LEU A 1 92 ? -11.129 -7.022 1.342 1.00 90.62 92 LEU A O 1
ATOM 735 N N . SER A 1 93 ? -10.214 -6.349 3.282 1.00 89.69 93 SER A N 1
ATOM 736 C CA . SER A 1 93 ? -8.876 -6.868 2.987 1.00 89.69 93 SER A CA 1
ATOM 737 C C . SER A 1 93 ? -8.894 -8.380 2.773 1.00 89.69 93 SER A C 1
ATOM 739 O O . SER A 1 93 ? -8.263 -8.880 1.839 1.00 89.69 93 SER A O 1
ATOM 741 N N . TYR A 1 94 ? -9.703 -9.084 3.567 1.00 89.12 94 TYR A N 1
ATOM 742 C CA . TYR A 1 94 ? -9.889 -10.523 3.459 1.00 89.12 94 TYR A CA 1
ATOM 743 C C . TYR A 1 94 ? -10.538 -10.925 2.128 1.00 89.12 94 TYR A C 1
ATOM 745 O O . TYR A 1 94 ? -10.000 -11.757 1.396 1.00 89.12 94 TYR A O 1
ATOM 753 N N . GLY A 1 95 ? -11.644 -10.276 1.753 1.00 92.38 95 GLY A N 1
ATOM 754 C CA . GLY A 1 95 ? -12.299 -10.534 0.470 1.00 92.38 95 GLY A CA 1
ATOM 755 C C . GLY A 1 95 ? -11.394 -10.207 -0.723 1.00 92.38 95 GLY A C 1
ATOM 756 O O . GLY A 1 95 ? -11.290 -10.998 -1.659 1.00 92.38 95 GLY A O 1
ATOM 757 N N . ILE A 1 96 ? -10.675 -9.079 -0.682 1.00 94.25 96 ILE A N 1
ATOM 758 C CA . ILE A 1 96 ? -9.732 -8.696 -1.744 1.00 94.25 96 ILE A CA 1
ATOM 759 C C . ILE A 1 96 ? -8.660 -9.779 -1.911 1.00 94.25 96 ILE A C 1
ATOM 761 O O . ILE A 1 96 ? -8.358 -10.152 -3.044 1.00 94.25 96 ILE A O 1
ATOM 765 N N . TYR A 1 97 ? -8.123 -10.322 -0.817 1.00 92.25 97 TYR A N 1
ATOM 766 C CA . TYR A 1 97 ? -7.138 -11.402 -0.861 1.00 92.25 97 TYR A CA 1
ATOM 767 C C . TYR A 1 97 ? -7.667 -12.660 -1.572 1.00 92.25 97 TYR A C 1
ATOM 769 O O . TYR A 1 97 ? -6.958 -13.233 -2.398 1.00 92.25 97 TYR A O 1
ATOM 777 N N . ILE A 1 98 ? -8.920 -13.051 -1.316 1.00 93.06 98 ILE A N 1
ATOM 778 C CA . ILE A 1 98 ? -9.544 -14.225 -1.947 1.00 93.06 98 ILE A CA 1
ATOM 779 C C . ILE A 1 98 ? -9.818 -13.989 -3.438 1.00 93.06 98 ILE A C 1
ATOM 781 O O . ILE A 1 98 ? -9.482 -14.830 -4.273 1.00 93.06 98 ILE A O 1
ATOM 785 N N . TYR A 1 99 ? -10.442 -12.862 -3.791 1.00 95.56 99 TYR A N 1
ATOM 786 C CA . TYR A 1 99 ? -10.971 -12.667 -5.144 1.00 95.56 99 TYR A CA 1
ATOM 787 C C . TYR A 1 99 ? -9.931 -12.151 -6.146 1.00 95.56 99 TYR A C 1
ATOM 789 O O . TYR A 1 99 ? -10.028 -12.482 -7.329 1.00 95.56 99 TYR A O 1
ATOM 797 N N . SER A 1 100 ? -8.922 -11.382 -5.714 1.00 95.94 100 SER A N 1
ATOM 798 C CA . SER A 1 100 ? -8.046 -10.639 -6.640 1.00 95.94 100 SER A CA 1
ATOM 799 C C . SER A 1 100 ? -7.345 -11.518 -7.665 1.00 95.94 100 SER A C 1
ATOM 801 O O . SER A 1 100 ? -7.378 -11.214 -8.858 1.00 95.94 100 SER A O 1
ATOM 803 N N . PHE A 1 101 ? -6.745 -12.626 -7.226 1.00 95.50 101 PHE A N 1
ATOM 804 C CA . PHE A 1 101 ? -6.023 -13.514 -8.134 1.00 95.50 101 PHE A CA 1
ATOM 805 C C . PHE A 1 101 ? -6.963 -14.147 -9.164 1.00 95.50 101 PHE A C 1
ATOM 807 O O . PHE A 1 101 ? -6.689 -14.108 -10.361 1.00 95.50 101 PHE A O 1
ATOM 814 N N . PHE A 1 102 ? -8.101 -14.679 -8.717 1.00 96.69 102 PHE A N 1
ATOM 815 C CA . PHE A 1 102 ? -9.069 -15.325 -9.600 1.00 96.69 102 PHE A CA 1
ATOM 816 C C . PHE A 1 102 ? -9.621 -14.355 -10.651 1.00 96.69 102 PHE A C 1
ATOM 818 O O . PHE A 1 102 ? -9.663 -14.679 -11.837 1.00 96.69 102 PHE A O 1
ATOM 825 N N . ILE A 1 103 ? -9.966 -13.133 -10.240 1.00 97.44 103 ILE A N 1
ATOM 826 C CA . ILE A 1 103 ? -10.438 -12.092 -11.156 1.00 97.44 103 ILE A CA 1
ATOM 827 C C . ILE A 1 103 ? -9.356 -11.703 -12.164 1.00 97.44 103 ILE A C 1
ATOM 829 O O . ILE A 1 103 ? -9.656 -11.572 -13.350 1.00 97.44 103 ILE A O 1
ATOM 833 N N . GLN A 1 104 ? -8.097 -11.567 -11.739 1.00 97.81 104 GLN A N 1
ATOM 834 C CA . GLN A 1 104 ? -6.993 -11.303 -12.664 1.00 97.81 104 GLN A CA 1
ATOM 835 C C . GLN A 1 104 ? -6.839 -12.420 -13.702 1.00 97.81 104 GLN A C 1
ATOM 837 O O . GLN A 1 104 ? -6.705 -12.123 -14.888 1.00 97.81 104 GLN A O 1
ATOM 842 N N . GLN A 1 105 ? -6.917 -13.689 -13.285 1.00 97.50 105 GLN A N 1
ATOM 843 C CA . GLN A 1 105 ? -6.839 -14.827 -14.207 1.00 97.50 105 GLN A CA 1
ATOM 844 C C . GLN A 1 105 ? -8.001 -14.838 -15.205 1.00 97.50 105 GLN A C 1
ATOM 846 O O . GLN A 1 105 ? -7.768 -14.996 -16.401 1.00 97.50 105 GLN A O 1
ATOM 851 N N . LEU A 1 106 ? -9.237 -14.598 -14.755 1.00 97.81 106 LEU A N 1
ATOM 852 C CA . LEU A 1 106 ? -10.399 -14.516 -15.647 1.00 97.81 106 LEU A CA 1
ATOM 853 C C . LEU A 1 106 ? -10.269 -13.372 -16.657 1.00 97.81 106 LEU A C 1
ATOM 855 O O . LEU A 1 106 ? -10.484 -13.569 -17.853 1.00 97.81 106 LEU A O 1
ATOM 859 N N . LEU A 1 107 ? -9.888 -12.179 -16.198 1.00 97.81 107 LEU A N 1
ATOM 860 C CA . LEU A 1 107 ? -9.720 -11.024 -17.078 1.00 97.81 107 LEU A CA 1
ATOM 861 C C . LEU A 1 107 ? -8.622 -11.260 -18.123 1.00 97.81 107 LEU A C 1
ATOM 863 O O . LEU A 1 107 ? -8.800 -10.912 -19.290 1.00 97.81 107 LEU A O 1
ATOM 867 N N . MET A 1 108 ? -7.509 -11.883 -17.731 1.00 97.94 108 MET A N 1
ATOM 868 C CA . MET A 1 108 ? -6.439 -12.242 -18.662 1.00 97.94 108 MET A CA 1
ATOM 869 C C . MET A 1 108 ? -6.857 -13.333 -19.642 1.00 97.94 108 MET A C 1
ATOM 871 O O . MET A 1 108 ? -6.522 -13.238 -20.821 1.00 97.94 108 MET A O 1
ATOM 875 N N . TRP A 1 109 ? -7.616 -14.327 -19.182 1.00 97.62 109 TRP A N 1
ATOM 876 C CA . TRP A 1 109 ? -8.118 -15.409 -20.022 1.00 97.62 109 TRP A CA 1
ATOM 877 C C . TRP A 1 109 ? -9.029 -14.893 -21.141 1.00 97.62 109 TRP A C 1
ATOM 879 O O . TRP A 1 109 ? -8.823 -15.230 -22.306 1.00 97.62 109 TRP A O 1
ATOM 889 N N . PHE A 1 110 ? -10.005 -14.044 -20.805 1.00 97.69 110 PHE A N 1
ATOM 890 C CA . PHE A 1 110 ? -11.006 -13.574 -21.766 1.00 97.69 110 PHE A CA 1
ATOM 891 C C . PHE A 1 110 ? -10.565 -12.358 -22.581 1.00 97.69 110 PHE A C 1
ATOM 893 O O . PHE A 1 110 ? -10.856 -12.287 -23.773 1.00 97.69 110 PHE A O 1
ATOM 900 N N . PHE A 1 111 ? -9.880 -11.397 -21.959 1.00 97.00 111 PHE A N 1
ATOM 901 C CA . PHE A 1 111 ? -9.643 -10.084 -22.567 1.00 97.00 111 PHE A CA 1
ATOM 902 C C . PHE A 1 111 ? -8.170 -9.789 -22.851 1.00 97.00 111 PHE A C 1
ATOM 904 O O . PHE A 1 111 ? -7.891 -8.838 -23.578 1.00 97.00 111 PHE A O 1
ATOM 911 N N . LYS A 1 112 ? -7.231 -10.573 -22.292 1.00 96.25 112 LYS A N 1
ATOM 912 C CA . LYS A 1 112 ? -5.774 -10.383 -22.450 1.00 96.25 112 LYS A CA 1
ATOM 913 C C . LYS A 1 112 ? -5.354 -8.919 -22.275 1.00 96.25 112 LYS A C 1
ATOM 915 O O . LYS A 1 112 ? -4.679 -8.331 -23.118 1.00 96.25 112 LYS A O 1
ATOM 920 N N . LEU A 1 113 ? -5.828 -8.318 -21.188 1.00 96.06 113 LEU A N 1
ATOM 921 C CA . LEU A 1 113 ? -5.656 -6.896 -20.921 1.00 96.06 113 LEU A CA 1
ATOM 922 C C . LEU A 1 113 ? -4.178 -6.517 -20.785 1.00 96.06 113 LEU A C 1
ATOM 924 O O . LEU A 1 113 ? -3.358 -7.295 -20.298 1.00 96.06 113 LEU A O 1
ATOM 928 N N . ASN A 1 114 ? -3.857 -5.273 -21.141 1.00 96.62 114 ASN A N 1
ATOM 929 C CA . ASN A 1 114 ? -2.580 -4.687 -20.746 1.00 96.62 114 ASN A CA 1
ATOM 930 C C . ASN A 1 114 ? -2.514 -4.512 -19.215 1.00 96.62 114 ASN A C 1
ATOM 932 O O . ASN A 1 114 ? -3.530 -4.557 -18.517 1.00 96.62 114 ASN A O 1
ATOM 936 N N . THR A 1 115 ? -1.314 -4.266 -18.692 1.00 95.75 115 THR A N 1
ATOM 937 C CA . THR A 1 115 ? -1.055 -4.196 -17.247 1.00 95.75 115 THR A CA 1
ATOM 938 C C . THR A 1 115 ? -1.923 -3.168 -16.522 1.00 95.75 115 THR A C 1
ATOM 940 O O . THR A 1 115 ? -2.431 -3.451 -15.440 1.00 95.75 115 THR A O 1
ATOM 943 N N . ILE A 1 116 ? -2.123 -1.985 -17.112 1.00 97.19 116 ILE A N 1
ATOM 944 C CA . ILE A 1 116 ? -2.881 -0.895 -16.479 1.00 97.19 116 ILE A CA 1
ATOM 945 C C . ILE A 1 116 ? -4.366 -1.259 -16.414 1.00 97.19 116 ILE A C 1
ATOM 947 O O . ILE A 1 116 ? -4.975 -1.178 -15.349 1.00 97.19 116 ILE A O 1
ATOM 951 N N . ASN A 1 117 ? -4.936 -1.723 -17.525 1.00 97.50 117 ASN A N 1
ATOM 952 C CA . ASN A 1 117 ? -6.336 -2.126 -17.597 1.00 97.50 117 ASN A CA 1
ATOM 953 C C . ASN A 1 117 ? -6.608 -3.321 -16.680 1.00 97.50 117 ASN A C 1
ATOM 955 O O . ASN A 1 117 ? -7.613 -3.333 -15.972 1.00 97.50 117 ASN A O 1
ATOM 959 N N . LEU A 1 118 ? -5.698 -4.300 -16.641 1.00 98.00 118 LEU A N 1
ATOM 960 C CA . LEU A 1 118 ? -5.798 -5.427 -15.720 1.00 98.00 118 LEU A CA 1
ATOM 961 C C . LEU A 1 118 ? -5.804 -4.947 -14.269 1.00 98.00 118 LEU A C 1
ATOM 963 O O . LEU A 1 118 ? -6.669 -5.364 -13.502 1.00 98.00 118 LEU A O 1
ATOM 967 N N . ALA A 1 119 ? -4.877 -4.064 -13.891 1.00 96.31 119 ALA A N 1
ATOM 968 C CA . ALA A 1 119 ? -4.784 -3.541 -12.533 1.00 96.31 119 ALA A CA 1
ATOM 969 C C . ALA A 1 119 ? -6.063 -2.795 -12.127 1.00 96.31 119 ALA A C 1
ATOM 971 O O . ALA A 1 119 ? -6.631 -3.084 -11.077 1.00 96.31 119 ALA A O 1
ATOM 972 N N . VAL A 1 120 ? -6.556 -1.893 -12.980 1.00 97.56 120 VAL A N 1
ATOM 973 C CA . VAL A 1 120 ? -7.762 -1.102 -12.700 1.00 97.56 120 VAL A CA 1
ATOM 974 C C . VAL A 1 120 ? -9.000 -1.992 -12.607 1.00 97.56 120 VAL A C 1
ATOM 976 O O . VAL A 1 120 ? -9.703 -1.949 -11.598 1.00 97.56 120 VAL A O 1
ATOM 979 N N . TYR A 1 121 ? -9.269 -2.826 -13.616 1.00 97.69 121 TYR A N 1
ATOM 980 C CA . TYR A 1 121 ? -10.482 -3.645 -13.617 1.00 97.69 121 TYR A CA 1
ATOM 981 C C . TYR A 1 121 ? -10.452 -4.719 -12.533 1.00 97.69 121 TYR A C 1
ATOM 983 O O . TYR A 1 121 ? -11.457 -4.908 -11.847 1.00 97.69 121 TYR A O 1
ATOM 991 N N . SER A 1 122 ? -9.311 -5.384 -12.321 1.00 97.19 122 SER A N 1
ATOM 992 C CA . SER A 1 122 ? -9.208 -6.379 -11.250 1.00 97.19 122 SER A CA 1
ATOM 993 C C . SER A 1 122 ? -9.383 -5.752 -9.873 1.00 97.19 122 SER A C 1
ATOM 995 O O . SER A 1 122 ? -10.109 -6.321 -9.063 1.00 97.19 122 SER A O 1
ATOM 997 N N . LEU A 1 123 ? -8.812 -4.570 -9.615 1.00 95.75 123 LEU A N 1
ATOM 998 C CA . LEU A 1 123 ? -8.992 -3.869 -8.346 1.00 95.75 123 LEU A CA 1
ATOM 999 C C . LEU A 1 123 ? -10.464 -3.527 -8.105 1.00 95.75 123 LEU A C 1
ATOM 1001 O O . LEU A 1 123 ? -11.005 -3.865 -7.055 1.00 95.75 123 LEU A O 1
ATOM 1005 N N . VAL A 1 124 ? -11.125 -2.899 -9.083 1.00 96.81 124 VAL A N 1
ATOM 1006 C CA . VAL A 1 124 ? -12.530 -2.484 -8.955 1.00 96.81 124 VAL A CA 1
ATOM 1007 C C . VAL A 1 124 ? -13.432 -3.690 -8.701 1.00 96.81 124 VA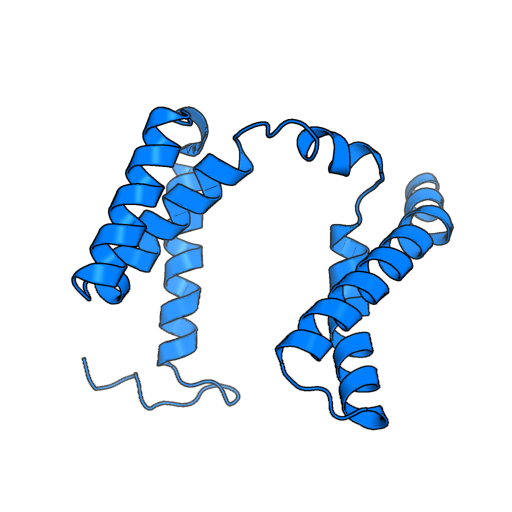L A C 1
ATOM 1009 O O . VAL A 1 124 ? -14.196 -3.692 -7.738 1.00 96.81 124 VAL A O 1
ATOM 1012 N N . ILE A 1 125 ? -13.314 -4.740 -9.517 1.00 97.25 125 ILE A N 1
ATOM 1013 C CA . ILE A 1 125 ? -14.151 -5.939 -9.385 1.00 97.25 125 ILE A CA 1
ATOM 1014 C C . ILE A 1 125 ? -13.879 -6.643 -8.049 1.00 97.25 125 ILE A C 1
ATOM 1016 O O . ILE A 1 125 ? -14.821 -7.030 -7.358 1.00 97.25 125 ILE A O 1
ATOM 1020 N N . SER A 1 126 ? -12.613 -6.762 -7.641 1.00 96.94 126 SER A N 1
ATOM 1021 C CA . SER A 1 126 ? -12.247 -7.422 -6.380 1.00 96.94 126 SER A CA 1
ATOM 1022 C C . SER A 1 126 ? -12.760 -6.663 -5.163 1.00 96.94 126 SER A C 1
ATOM 1024 O O . SER A 1 126 ? -13.248 -7.289 -4.230 1.00 96.94 126 SER A O 1
ATOM 1026 N N . VAL A 1 127 ? -12.716 -5.326 -5.176 1.00 94.75 127 VAL A N 1
ATOM 1027 C CA . VAL A 1 127 ? -13.280 -4.495 -4.100 1.00 94.75 127 VAL A CA 1
ATOM 1028 C C . VAL A 1 127 ? -14.799 -4.660 -4.015 1.00 94.75 127 VAL A C 1
ATOM 1030 O O . VAL A 1 127 ? -15.331 -4.802 -2.915 1.00 94.75 127 VAL A O 1
ATOM 1033 N N . VAL A 1 128 ? -15.503 -4.693 -5.152 1.00 95.56 128 VAL A N 1
ATOM 1034 C CA . VAL A 1 128 ? -16.960 -4.913 -5.180 1.00 95.56 128 VAL A CA 1
ATOM 1035 C C . VAL A 1 128 ? -17.316 -6.293 -4.623 1.00 95.56 128 VAL A C 1
ATOM 1037 O O . VAL A 1 128 ? -18.185 -6.401 -3.759 1.00 95.56 128 VAL A O 1
ATOM 1040 N N . LEU A 1 129 ? -16.623 -7.347 -5.059 1.00 95.81 129 LEU A N 1
ATOM 1041 C CA . LEU A 1 129 ? -16.859 -8.704 -4.559 1.00 95.81 129 LEU A CA 1
ATOM 1042 C C . LEU A 1 129 ? -16.492 -8.852 -3.082 1.00 95.81 129 LEU A C 1
ATOM 1044 O O . LEU A 1 129 ? -17.244 -9.468 -2.332 1.00 95.81 129 LEU A O 1
ATOM 1048 N N . ALA A 1 130 ? -15.394 -8.239 -2.639 1.00 94.75 130 ALA A N 1
ATOM 1049 C CA . ALA A 1 130 ? -15.015 -8.206 -1.231 1.00 94.75 130 ALA A CA 1
ATOM 1050 C C . ALA A 1 130 ? -16.081 -7.512 -0.376 1.00 94.75 130 ALA A C 1
ATOM 1052 O O . ALA A 1 130 ? -16.448 -8.009 0.686 1.00 94.75 130 ALA A O 1
ATOM 1053 N N . TYR A 1 131 ? -16.637 -6.401 -0.865 1.00 94.25 131 TYR A N 1
ATOM 1054 C CA . TYR A 1 131 ? -17.725 -5.701 -0.191 1.00 94.25 131 TYR A CA 1
ATOM 1055 C C . TYR A 1 131 ? -18.970 -6.578 -0.060 1.00 94.25 131 TYR A C 1
ATOM 1057 O O . TYR A 1 131 ? -19.538 -6.679 1.031 1.00 94.25 131 TYR A O 1
ATOM 1065 N N . LEU A 1 132 ? -19.376 -7.251 -1.139 1.00 94.44 132 LEU A N 1
ATOM 1066 C CA . LEU A 1 132 ? -20.512 -8.172 -1.109 1.00 94.44 132 LEU A CA 1
ATOM 1067 C C . LEU A 1 132 ? -20.253 -9.359 -0.170 1.00 94.44 132 LEU A C 1
ATOM 1069 O O . LEU A 1 132 ? -21.113 -9.683 0.646 1.00 94.44 132 LEU A O 1
ATOM 1073 N N . SER A 1 133 ? -19.062 -9.955 -0.229 1.00 94.25 133 SER A N 1
ATOM 1074 C CA . SER A 1 133 ? -18.635 -11.062 0.636 1.00 94.25 133 SER A CA 1
ATOM 1075 C C . SER A 1 133 ? -18.722 -10.692 2.114 1.00 94.25 133 SER A C 1
ATOM 1077 O O . SER A 1 133 ? -19.360 -11.404 2.896 1.00 94.25 133 SER A O 1
ATOM 1079 N N . TRP A 1 134 ? -18.197 -9.520 2.482 1.00 93.31 134 TRP A N 1
ATOM 1080 C CA . TRP A 1 134 ? -18.249 -9.035 3.856 1.00 93.31 134 TRP A CA 1
ATOM 1081 C C . TRP A 1 134 ? -19.688 -8.923 4.374 1.00 93.31 134 TRP A C 1
ATOM 1083 O O . TRP A 1 134 ? -20.013 -9.420 5.452 1.00 93.31 134 TRP A O 1
ATOM 1093 N N . HIS A 1 135 ? -20.580 -8.296 3.603 1.00 92.19 135 HIS A N 1
ATOM 1094 C CA . HIS A 1 135 ? -21.944 -8.000 4.054 1.00 92.19 135 HIS A CA 1
ATOM 1095 C C . HIS A 1 135 ? -22.888 -9.208 3.998 1.00 92.19 135 HIS A C 1
ATOM 1097 O O . HIS A 1 135 ? -23.797 -9.319 4.830 1.00 92.19 135 HIS A O 1
ATOM 1103 N N . LEU A 1 136 ? -22.701 -10.099 3.023 1.00 93.38 136 LEU A N 1
ATOM 1104 C CA . LEU A 1 136 ? -23.587 -11.240 2.793 1.00 93.38 136 LEU A CA 1
ATOM 1105 C C . LEU A 1 136 ? -23.145 -12.496 3.544 1.00 93.38 136 LEU A C 1
ATOM 1107 O O . LEU A 1 136 ? -24.007 -13.276 3.951 1.00 93.38 136 LEU A O 1
ATOM 1111 N N . VAL A 1 137 ? -21.837 -12.678 3.748 1.00 92.19 137 VAL A N 1
ATOM 1112 C CA . VAL A 1 137 ? -21.258 -13.911 4.291 1.00 92.19 137 VAL A CA 1
ATOM 1113 C C . VAL A 1 137 ? -20.510 -13.630 5.590 1.00 92.19 137 VAL A C 1
ATOM 1115 O O . VAL A 1 137 ? -20.951 -14.062 6.654 1.00 92.19 137 VAL A O 1
ATOM 1118 N N . GLU A 1 138 ? -19.414 -12.877 5.535 1.00 89.00 138 GLU A N 1
ATOM 1119 C CA . GLU A 1 138 ? -18.423 -12.845 6.622 1.00 89.00 138 GLU A CA 1
ATOM 1120 C C . GLU A 1 138 ? -18.973 -12.198 7.894 1.00 89.00 138 GLU A C 1
ATOM 1122 O O . GLU A 1 138 ? -18.902 -12.783 8.975 1.00 89.00 138 GLU A O 1
ATOM 1127 N N . LYS A 1 139 ? -19.631 -11.039 7.773 1.00 89.06 139 LYS A N 1
ATOM 1128 C CA . LYS A 1 139 ? -20.256 -10.351 8.911 1.00 89.06 139 LYS A CA 1
ATOM 1129 C C . LYS A 1 139 ? -21.321 -11.213 9.595 1.00 89.06 139 LYS A C 1
ATOM 1131 O O . LYS A 1 139 ? -21.517 -11.099 10.803 1.00 89.06 139 LYS A O 1
ATOM 1136 N N . ARG A 1 140 ? -22.025 -12.066 8.840 1.00 90.19 140 ARG A N 1
ATOM 1137 C CA . ARG A 1 140 ? -23.030 -12.989 9.394 1.00 90.19 140 ARG A CA 1
ATOM 1138 C C . ARG A 1 140 ? -22.364 -14.186 10.062 1.00 90.19 140 ARG A C 1
ATOM 1140 O O . ARG A 1 140 ? -22.764 -14.543 11.162 1.00 90.19 140 ARG A O 1
ATOM 1147 N N . ALA A 1 141 ? -21.341 -14.758 9.431 1.00 90.12 141 ALA A N 1
ATOM 1148 C CA . ALA A 1 141 ? -20.579 -15.881 9.967 1.00 90.12 141 ALA A CA 1
ATOM 1149 C C . ALA A 1 141 ? -19.901 -15.529 11.301 1.00 90.12 141 ALA A C 1
ATOM 1151 O O . ALA A 1 141 ? -19.971 -16.308 12.246 1.00 90.12 141 ALA A O 1
ATOM 1152 N N . LEU A 1 142 ? -19.334 -14.323 11.418 1.00 88.00 142 LEU A N 1
ATOM 1153 C CA . LEU A 1 142 ? -18.712 -13.836 12.655 1.00 88.00 142 LEU A CA 1
ATOM 1154 C C . LEU A 1 142 ? -19.688 -13.724 13.835 1.00 88.00 142 LEU A C 1
ATOM 1156 O O . LEU A 1 142 ? -19.247 -13.739 14.977 1.00 88.00 142 LEU A O 1
ATOM 1160 N N . ARG A 1 143 ? -21.001 -13.629 13.585 1.00 88.25 143 ARG A N 1
ATOM 1161 C CA . ARG A 1 143 ? -22.020 -13.603 14.645 1.00 88.25 143 ARG A CA 1
ATOM 1162 C C . ARG A 1 143 ? -22.255 -14.979 15.282 1.00 88.25 143 ARG A C 1
ATOM 1164 O O . ARG A 1 143 ? -22.838 -15.045 16.357 1.00 88.25 143 ARG A O 1
ATOM 1171 N N . TYR A 1 144 ? -21.836 -16.055 14.620 1.00 86.50 144 TYR A N 1
ATOM 1172 C CA . TYR A 1 144 ? -21.975 -17.432 15.103 1.00 86.50 144 TYR A CA 1
ATOM 1173 C C . TYR A 1 144 ? -20.695 -17.971 15.760 1.00 86.50 144 TYR A C 1
ATOM 1175 O O . TYR A 1 144 ? -20.571 -19.180 15.947 1.00 86.50 144 TYR A O 1
ATOM 1183 N N . LYS A 1 145 ? -19.738 -17.091 16.063 1.00 58.44 145 LYS A N 1
ATOM 1184 C CA . LYS A 1 145 ? -18.477 -17.412 16.732 1.00 58.44 145 LYS A CA 1
ATOM 1185 C C . LYS A 1 145 ? -18.561 -17.057 18.211 1.00 58.44 145 LYS A C 1
ATOM 1187 O O . LYS A 1 145 ? -17.985 -17.824 19.008 1.00 58.44 145 LYS A O 1
#

Organism: NCBI:txid221126